Protein 5QU8 (pdb70)

B-factor: mean 19.2, std 14.74, range [6.61, 103.66]

Secondary structure (DSSP, 8-state):
-EEEE-SS-B--SSTTS--B-TT-EEEEPGGG--EEEEE-TTS-EEEEEGGG------

InterPro domains:
  IPR000980 SH2 domain [PF00017] (282-356)
  IPR000980 SH2 domain [PS50001] (282-376)
  IPR000980 SH2 domain [SM00252] (280-362)
  IPR001452 SH3 domain [PF00018] (8-53)
  IPR001452 SH3 domain [PF00018] (113-157)
  IPR001452 SH3 domain [PF00018] (196-244)
  IPR001452 SH3 domain [PR00452] (5-15)
  IPR001452 SH3 domain [PR00452] (123-138)
  IPR001452 SH3 domain [PR00452] (140-149)
  IPR001452 SH3 domain [PR00452] (151-163)
  IPR001452 SH3 domain [PS50002] (2-61)
  IPR001452 SH3 domain [PS50002] (106-165)
  IPR001452 SH3 domain [PS50002] (190-252)
  IPR001452 SH3 domain [SM00326] (5-60)
  IPR001452 SH3 domain [SM00326] (109-164)
  IPR001452 SH3 domain [SM00326] (193-251)
  IPR017304 Cytoplasmic protein NCK [PIRSF037874] (1-377)
  IPR035562 Nck1, SH3 domain 1 [cd11900] (3-61)
  IPR035564 Nck1, SH3 domain 2 [cd11901] (108-162)
  IPR035565 Nck1, SH3 domain 3 [cd11904] (193-249)

GO terms:
  GO:0005737 cytoplasm (C, IDA)
  GO:0050860 negative regulation of T cell receptor signaling pathway (P, IDA)
  GO:0140311 protein sequestering activity (F, IDA)
  GO:0034976 response to endoplasmic reticulum stress (P, IDA)
  GO:0036491 regulation of translation initiation in response to endoplasmic reticulum stress (P, IDA)
  GO:0036493 positive regulation of translation in response to endoplasmic reticulum stress (P, IDA)
  GO:0005783 endoplasmic reticulum (C, IDA)
  GO:0005840 ribosome (C, IDA)
  GO:0035591 signaling adaptor activity (F, IDA)
  GO:1903676 positive regulation of cap-dependent translational initiation (P, IDA)
  GO:1903679 positive regulation of cap-independent translational initiation (P, IDA)
  GO:0000164 protein phosphatase type 1 complex (C, IDA)
  GO:1903898 negative regulation of PERK-mediated unfolded protein response (P, IDA)
  GO:1902237 positive regulation of endoplasmic reticulum stress-induced intrinsic apoptotic signaling pathway (P, IDA)
  GO:0000122 negative regulation of transcription by RNA polymerase II (P, IDA)
  GO:0071074 eukaryotic initiation factor eIF2 binding (F, IPI)
  GO:0004860 protein kinase inhibitor activity (F, IDA)
  GO:0045944 positive regulation of transcription by RNA polymerase II (P, IDA)
  GO:0005515 protein binding (F, IPI)
  GO:0030971 receptor tyrosine kinase binding (F, IPI)

Structure (mmCIF, N/CA/C/O backbone):
data_5QU8
#
_entry.id   5QU8
#
_cell.length_a   40.100
_cell.length_b   55.170
_cell.length_c   27.000
_cell.angle_alpha   90.000
_cell.angle_beta   90.000
_cell.angle_gamma   90.000
#
_symmetry.space_group_name_H-M   'P 21 21 2'
#
loop_
_entity.id
_entity.type
_entity.pdbx_description
1 polymer 'Cytoplasmic protein NCK1'
2 non-polymer 'SODIUM ION'
3 water water
#
loop_
_atom_site.group_PDB
_atom_site.id
_atom_site.type_symbol
_atom_site.label_atom_id
_atom_site.label_alt_id
_atom_site.label_comp_id
_atom_site.label_asym_id
_atom_site.label_entity_id
_atom_site.label_seq_id
_atom_site.pdbx_PDB_ins_code
_atom_site.Cartn_x
_atom_site.Cartn_y
_atom_site.Cartn_z
_atom_site.occupancy
_atom_site.B_iso_or_equiv
_atom_site.auth_seq_id
_atom_site.auth_comp_id
_atom_site.auth_asym_id
_atom_site.auth_atom_id
_atom_site.pdbx_PDB_model_num
ATOM 1 N N . GLU A 1 30 ? 16.678 5.570 8.650 1.00 86.42 5 GLU A N 1
ATOM 2 C CA . GLU A 1 30 ? 17.373 6.471 7.657 1.00 70.31 5 GLU A CA 1
ATOM 3 C C . GLU A 1 30 ? 16.366 7.217 6.762 1.00 46.06 5 GLU A C 1
ATOM 4 O O . GLU A 1 30 ? 16.731 8.288 6.264 1.00 45.15 5 GLU A O 1
ATOM 10 N N . VAL A 1 31 ? 15.149 6.705 6.520 1.00 26.53 6 VAL A N 1
ATOM 11 C CA . VAL A 1 31 ? 14.251 7.312 5.485 1.00 20.48 6 VAL A CA 1
ATOM 12 C C . VAL A 1 31 ? 13.341 8.319 6.164 1.00 14.20 6 VAL A C 1
ATOM 13 O O . VAL A 1 31 ? 12.671 7.978 7.120 1.00 22.56 6 VAL A O 1
ATOM 17 N N . VAL A 1 32 ? 13.373 9.534 5.675 1.00 1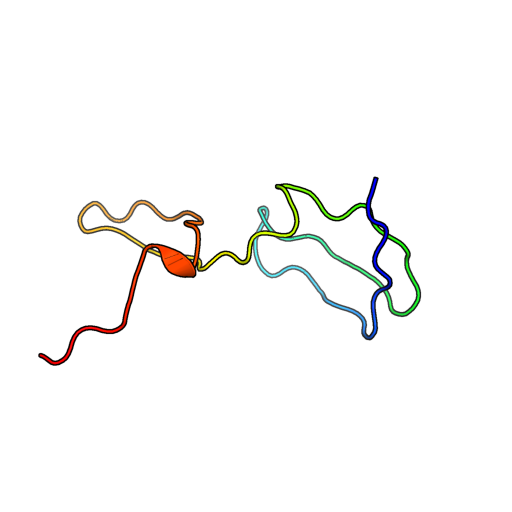4.18 7 VAL A N 1
ATOM 18 C CA . VAL A 1 32 ? 12.510 10.617 6.212 1.00 13.95 7 VAL A CA 1
ATOM 19 C C . VAL A 1 32 ? 11.309 10.812 5.273 1.00 11.85 7 VAL A C 1
ATOM 20 O O . VAL A 1 32 ? 11.442 10.905 4.031 1.00 14.20 7 VAL A O 1
ATOM 24 N N . VAL A 1 33 ? 10.158 10.962 5.885 1.00 9.48 8 VAL A N 1
ATOM 25 C CA . VAL A 1 33 ? 8.922 11.259 5.144 1.00 9.46 8 VAL A CA 1
ATOM 26 C C . VAL A 1 33 ? 8.416 12.617 5.639 1.00 7.43 8 VAL A C 1
ATOM 27 O O . VAL A 1 33 ? 8.731 13.050 6.772 1.00 8.83 8 VAL A O 1
ATOM 31 N N . VAL A 1 34 ? 7.527 13.173 4.849 1.00 7.52 9 VAL A N 1
ATOM 32 C CA A VAL A 1 34 ? 6.907 14.484 5.152 0.50 8.50 9 VAL A CA 1
ATOM 33 C CA B VAL A 1 34 ? 6.904 14.476 5.163 0.50 8.12 9 VAL A CA 1
ATOM 34 C C . VAL A 1 34 ? 5.392 14.289 5.112 1.00 8.22 9 VAL A C 1
ATOM 35 O O . VAL A 1 34 ? 4.863 13.671 4.176 1.00 9.65 9 VAL A O 1
ATOM 42 N N . ALA A 1 35 ? 4.711 14.832 6.111 1.00 8.20 10 ALA A N 1
ATOM 43 C CA . ALA A 1 35 ? 3.245 14.824 6.166 1.00 7.88 10 ALA A CA 1
ATOM 44 C C . ALA A 1 35 ? 2.712 15.716 5.051 1.00 8.24 10 ALA A C 1
ATOM 45 O O . ALA A 1 35 ? 3.005 16.930 5.041 1.00 9.58 10 ALA A O 1
ATOM 47 N N . LYS A 1 36 ? 1.815 15.153 4.263 1.00 9.28 11 LYS A N 1
ATOM 48 C CA . LYS A 1 36 ? 1.118 15.888 3.186 1.00 10.64 11 LYS A CA 1
ATOM 49 C C . LYS A 1 36 ? -0.080 16.634 3.780 1.00 9.88 11 LYS A C 1
ATOM 50 O O . LYS A 1 36 ? -0.510 17.642 3.219 1.00 12.28 11 LYS A O 1
ATOM 56 N N . PHE A 1 37 ? -0.636 16.093 4.863 1.00 9.11 12 PHE A N 1
ATOM 57 C CA . PHE A 1 37 ? -1.857 16.608 5.523 1.00 9.72 12 PHE A CA 1
ATOM 58 C C . PHE A 1 37 ? -1.751 16.381 7.007 1.00 8.76 12 PHE A C 1
ATOM 59 O O . PHE A 1 37 ? -1.039 15.471 7.428 1.00 9.03 12 PHE A O 1
ATOM 67 N N . ASP A 1 38 ? -2.524 17.145 7.787 1.00 8.36 13 ASP A N 1
ATOM 68 C CA . ASP A 1 38 ? -2.672 16.826 9.203 1.00 7.35 13 ASP A CA 1
ATOM 69 C C . ASP A 1 38 ? -3.325 15.444 9.383 1.00 6.61 13 ASP A C 1
ATOM 70 O O . ASP A 1 38 ? -4.130 15.006 8.501 1.00 9.03 13 ASP A O 1
ATOM 75 N N . TYR A 1 39 ? -3.072 14.801 10.497 1.00 6.82 14 TYR A N 1
ATOM 76 C CA . TYR A 1 39 ? -3.809 13.578 10.878 1.00 7.30 14 TYR A CA 1
ATOM 77 C C . TYR A 1 39 ? -3.950 13.599 12.377 1.00 9.49 14 TYR A C 1
ATOM 78 O O . TYR 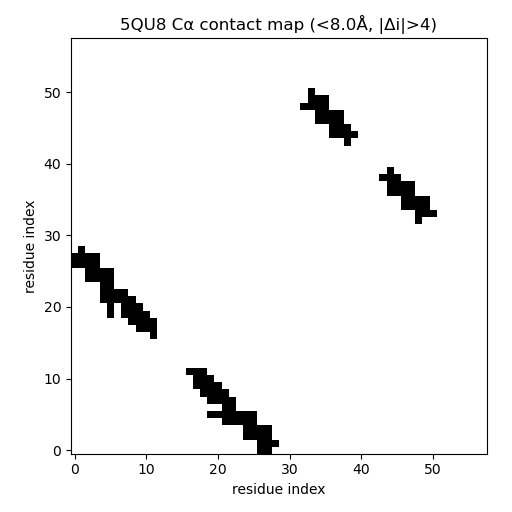A 1 39 ? -2.968 13.624 13.130 1.00 9.64 14 TYR A O 1
ATOM 87 N N . VAL A 1 40 ? -5.218 13.546 12.827 1.00 9.76 15 VAL A N 1
ATOM 88 C CA . VAL A 1 40 ? -5.524 13.362 14.274 1.00 9.03 15 VAL A CA 1
ATOM 89 C C . VAL A 1 40 ? -5.678 11.872 14.541 1.00 8.14 15 VAL A C 1
ATOM 90 O O . VAL A 1 40 ? -6.525 11.183 13.930 1.00 7.65 15 VAL A O 1
ATOM 94 N N . ALA A 1 41 ? -4.846 11.373 15.458 1.00 7.93 16 ALA A N 1
ATOM 95 C CA . ALA A 1 41 ? -4.832 9.962 15.850 1.00 8.71 16 ALA A CA 1
ATOM 96 C C . ALA A 1 41 ? -6.206 9.589 16.437 1.00 8.75 16 ALA A C 1
ATOM 97 O O . ALA A 1 41 ? -6.769 10.325 17.270 1.00 8.57 16 ALA A O 1
ATOM 99 N N . GLN A 1 42 ? -6.637 8.399 16.056 1.00 8.89 17 GLN A N 1
ATOM 100 C CA . GLN A 1 42 ? -7.959 7.879 16.522 1.00 9.49 17 GLN A CA 1
ATOM 101 C C . GLN A 1 42 ? -7.819 6.884 17.656 1.00 9.82 17 GLN A C 1
ATOM 102 O O . GLN A 1 42 ? -8.831 6.508 18.237 1.00 11.53 17 GLN A O 1
ATOM 108 N N . GLN A 1 43 ? -6.615 6.380 17.893 1.00 11.77 18 GLN A N 1
ATOM 109 C CA A GLN A 1 43 ? -6.317 5.304 18.859 0.50 12.78 18 GLN A CA 1
ATOM 110 C CA B GLN A 1 43 ? -6.353 5.369 18.935 0.50 12.94 18 GLN A CA 1
ATOM 111 C C . GLN A 1 43 ? -4.916 5.596 19.414 1.00 11.91 18 GLN A C 1
ATOM 112 O O . GLN A 1 43 ? -4.146 6.251 18.723 1.00 11.04 18 GLN A O 1
ATOM 123 N N . GLU A 1 44 ? -4.595 5.031 20.559 1.00 13.58 19 GLU A N 1
ATOM 124 C CA A GLU A 1 44 ? -3.290 5.304 21.194 0.50 13.91 19 GLU A CA 1
ATOM 125 C CA B GLU A 1 44 ? -3.290 5.247 21.226 0.50 14.20 19 GLU A CA 1
ATOM 126 C C . GLU A 1 44 ? -2.118 4.769 20.350 1.00 11.73 19 GLU A C 1
ATOM 127 O O . GLU A 1 44 ? -1.025 5.286 20.530 1.00 14.61 19 GLU A O 1
ATOM 138 N N . GLN A 1 45 ? -2.331 3.812 19.448 1.00 10.56 20 GLN A N 1
ATOM 139 C CA A GLN A 1 45 ? -1.222 3.255 18.644 0.50 9.71 20 GLN A CA 1
ATOM 140 C CA B GLN A 1 45 ? -1.238 3.240 18.634 0.50 9.75 20 GLN A CA 1
ATOM 141 C C . GLN A 1 45 ? -0.926 4.179 17.468 1.00 8.56 20 GLN A C 1
ATOM 142 O O . GLN A 1 45 ? 0.090 3.957 16.772 1.00 9.51 20 GLN A O 1
ATOM 153 N N . GLU A 1 46 ? -1.790 5.137 17.196 1.00 8.53 21 GLU A N 1
ATOM 1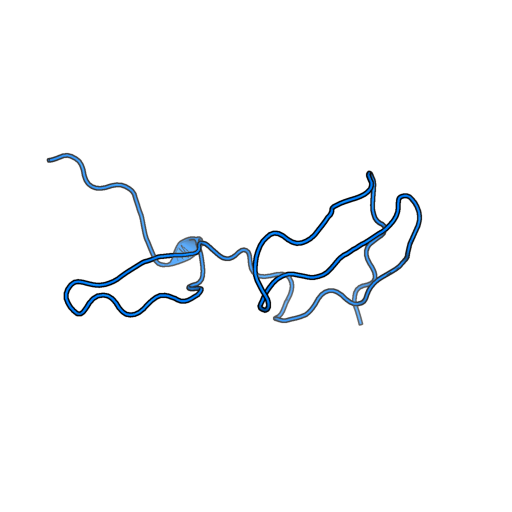54 C CA . GLU A 1 46 ? -1.615 6.064 16.076 1.00 8.56 21 GLU A CA 1
ATOM 155 C C . GLU A 1 46 ? -0.874 7.321 16.553 1.00 7.89 21 GLU A C 1
ATOM 156 O O . GLU A 1 46 ? -0.715 7.560 17.767 1.00 10.85 21 GLU A O 1
ATOM 162 N N . LEU A 1 47 ? -0.386 8.084 15.615 1.00 7.44 22 LEU A N 1
ATOM 163 C CA . LEU A 1 47 ? 0.351 9.321 15.922 1.00 7.82 22 LEU A CA 1
ATOM 164 C C . LEU A 1 47 ? -0.364 10.517 15.294 1.00 7.73 22 LEU A C 1
ATOM 165 O O . LEU A 1 47 ? -0.712 10.499 14.128 1.00 8.16 22 LEU A O 1
ATOM 170 N N . ASP A 1 48 ? -0.509 11.586 16.063 1.00 8.03 23 ASP A N 1
ATOM 171 C CA . ASP A 1 48 ? -0.943 12.917 15.556 1.00 9.46 23 ASP A CA 1
ATOM 172 C C . ASP A 1 48 ? 0.195 13.526 14.745 1.00 12.60 23 ASP A C 1
ATOM 173 O O . ASP A 1 48 ? 1.345 13.550 15.254 1.00 13.01 23 ASP A O 1
ATOM 178 N N . ILE A 1 49 ? -0.068 13.971 13.544 1.00 12.97 24 ILE A N 1
ATOM 179 C CA . ILE A 1 49 ? 0.946 14.643 12.705 1.00 7.84 24 ILE A CA 1
ATOM 180 C C . ILE A 1 49 ? 0.333 15.897 12.098 1.00 7.46 24 ILE A C 1
ATOM 181 O O . ILE A 1 49 ? -0.906 16.010 11.953 1.00 8.44 24 ILE A O 1
ATOM 186 N N . LYS A 1 50 ? 1.185 16.853 11.797 1.00 8.23 25 LYS A N 1
ATOM 187 C CA . LYS A 1 50 ? 0.797 18.092 11.117 1.00 8.07 25 LYS A CA 1
ATOM 188 C C . LYS A 1 50 ? 1.376 18.175 9.714 1.00 7.28 25 LYS A C 1
ATOM 189 O O . LYS A 1 50 ? 2.541 17.741 9.496 1.00 9.23 25 LYS A O 1
ATOM 195 N N . LYS A 1 51 ? 0.649 18.749 8.779 1.00 7.76 26 LYS A N 1
ATOM 196 C CA . LYS A 1 51 ? 1.134 19.045 7.423 1.00 8.65 26 LYS A CA 1
ATOM 197 C C . LYS A 1 51 ? 2.565 19.617 7.526 1.00 8.87 26 LYS A C 1
ATOM 198 O O . LYS A 1 51 ? 2.796 20.543 8.324 1.00 9.73 26 LYS A O 1
ATOM 204 N N . ASN A 1 52 ? 3.450 19.095 6.691 1.00 8.43 27 ASN A N 1
ATOM 205 C CA . ASN A 1 52 ? 4.847 19.555 6.534 1.00 9.97 27 ASN A CA 1
ATOM 206 C C . ASN A 1 52 ? 5.741 19.049 7.647 1.00 8.82 27 ASN A C 1
ATOM 207 O O . ASN A 1 52 ? 6.972 19.252 7.549 1.00 9.99 27 ASN A O 1
ATOM 212 N N . GLU A 1 53 ? 5.224 18.359 8.651 1.00 8.44 28 GLU A N 1
ATOM 213 C CA . GLU A 1 53 ? 6.102 17.708 9.677 1.00 7.54 28 GLU A CA 1
ATOM 214 C C . GLU A 1 53 ? 6.949 16.624 9.012 1.00 7.87 28 GLU A C 1
ATOM 215 O O . GLU A 1 53 ? 6.464 15.922 8.119 1.00 7.56 28 GLU A O 1
ATOM 221 N N . ARG A 1 54 ? 8.205 16.492 9.465 1.00 8.68 29 ARG A N 1
ATOM 222 C CA . ARG A 1 54 ? 9.098 15.443 8.959 1.00 9.12 29 ARG A CA 1
ATOM 223 C C . ARG A 1 54 ? 9.177 14.336 9.978 1.00 14.21 29 ARG A C 1
ATOM 224 O O . ARG A 1 54 ? 9.252 14.648 11.183 1.00 9.02 29 ARG A O 1
ATOM 232 N N . LEU A 1 55 ? 9.186 13.110 9.544 1.00 14.96 30 LEU A N 1
ATOM 233 C CA . LEU A 1 55 ? 9.141 11.949 10.435 1.00 13.44 30 LEU A CA 1
ATOM 234 C C . LEU A 1 55 ? 10.125 10.895 9.914 1.00 10.37 30 LEU A C 1
ATOM 235 O O . LEU A 1 55 ? 10.353 10.834 8.721 1.00 10.72 30 LEU A O 1
ATOM 240 N N . TRP A 1 56 ? 10.643 10.077 10.818 1.00 10.16 31 TRP A N 1
ATOM 241 C CA . TRP A 1 56 ? 11.3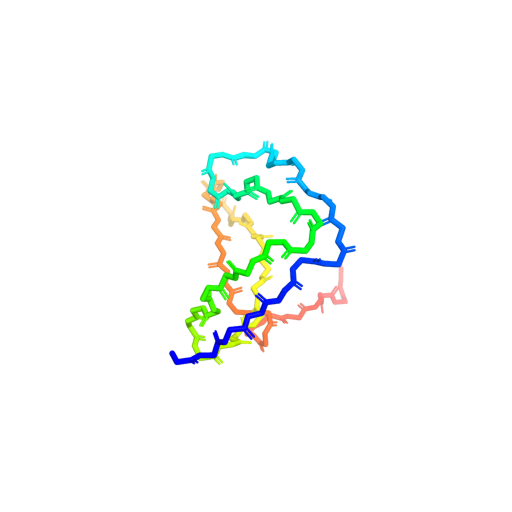62 8.834 10.439 1.00 11.93 31 TRP A CA 1
ATOM 242 C C . TRP A 1 56 ? 10.328 7.784 9.987 1.00 9.43 31 TRP A C 1
ATOM 243 O O . TRP A 1 56 ? 9.396 7.568 10.760 1.00 9.91 31 TRP A O 1
ATOM 254 N N . LEU A 1 57 ? 10.563 7.153 8.862 1.00 9.49 32 LEU A N 1
ATOM 255 C CA . LEU A 1 57 ? 9.775 5.980 8.454 1.00 10.02 32 LEU A CA 1
ATOM 256 C C . LEU A 1 57 ? 10.448 4.729 8.982 1.00 11.57 32 LEU A C 1
ATOM 257 O O . LEU A 1 57 ? 11.594 4.479 8.628 1.00 14.59 32 LEU A O 1
ATOM 262 N N . LEU A 1 58 ? 9.757 3.983 9.817 1.00 12.28 33 LEU A N 1
ATOM 263 C CA . LEU A 1 58 ? 10.266 2.761 10.444 1.00 12.60 33 LEU A CA 1
ATOM 264 C C . LEU A 1 58 ? 9.869 1.507 9.645 1.00 15.47 33 LEU A C 1
ATOM 265 O O . LEU A 1 58 ? 9.054 1.497 8.752 1.00 16.91 33 LEU A O 1
ATOM 270 N N . ASP A 1 59 ? 10.470 0.410 10.061 1.00 22.29 34 ASP A N 1
ATOM 271 C CA . ASP A 1 59 ? 10.096 -0.971 9.641 1.00 25.83 34 ASP A CA 1
ATOM 272 C C . ASP A 1 59 ? 10.341 -1.139 8.138 1.00 27.30 34 ASP A C 1
ATOM 273 O O . ASP A 1 59 ? 9.519 -1.762 7.470 1.00 30.33 34 ASP A O 1
ATOM 278 N N . ASP A 1 60 ? 11.486 -0.651 7.643 1.00 30.79 35 ASP A N 1
ATOM 279 C CA . ASP A 1 60 ? 11.897 -0.886 6.230 1.00 37.71 35 ASP A CA 1
ATOM 280 C C . ASP A 1 60 ? 10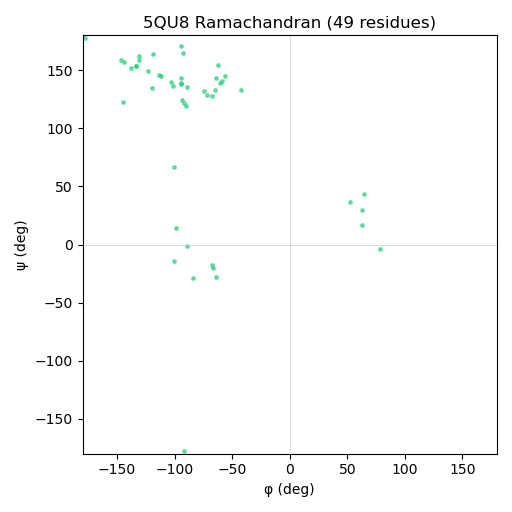.741 -0.461 5.328 1.00 27.36 35 ASP A C 1
ATOM 281 O O . ASP A 1 60 ? 10.493 -1.102 4.300 1.00 28.53 35 ASP A O 1
ATOM 286 N N . SER A 1 61 ? 10.054 0.612 5.728 1.00 22.92 36 SER A N 1
ATOM 287 C CA . SER A 1 61 ? 9.013 1.239 4.867 1.00 29.35 36 SER A CA 1
ATOM 288 C C . SER A 1 61 ? 7.815 0.292 4.553 1.00 31.20 36 SER A C 1
ATOM 289 O O . SER A 1 61 ? 7.014 0.600 3.614 1.00 33.76 36 SER A O 1
ATOM 292 N N . LYS A 1 62 ? 7.660 -0.792 5.329 1.00 25.91 37 LYS A N 1
ATOM 293 C CA . LYS A 1 62 ? 6.561 -1.785 5.243 1.00 21.70 37 LYS A CA 1
ATOM 294 C C . LYS A 1 62 ? 5.214 -1.075 5.373 1.00 16.74 37 LYS A C 1
ATOM 295 O O . LYS A 1 62 ? 5.118 -0.151 6.176 1.00 18.25 37 LYS A O 1
ATOM 301 N N . SER A 1 63 ? 4.196 -1.547 4.676 1.00 12.21 38 SER A N 1
ATOM 302 C CA . SER A 1 63 ? 2.797 -1.134 4.863 1.00 11.64 38 SER A CA 1
ATOM 303 C C . SER A 1 63 ? 2.108 -2.109 5.807 1.00 9.04 38 SER A C 1
ATOM 304 O O . SER A 1 63 ? 2.362 -3.337 5.727 1.00 10.92 38 SER A O 1
ATOM 307 N N . TRP A 1 64 ? 1.231 -1.580 6.646 1.00 7.07 39 TRP A N 1
ATOM 308 C CA . TRP A 1 64 ? 0.551 -2.381 7.664 1.00 6.61 39 TRP A CA 1
ATOM 309 C C . TRP A 1 64 ? -0.978 -2.263 7.488 1.00 6.77 39 TRP A C 1
ATOM 310 O O . TRP A 1 64 ? -1.476 -1.189 7.138 1.00 7.29 39 TRP A O 1
ATOM 321 N N . TRP A 1 65 ? -1.666 -3.331 7.845 1.00 7.04 40 TRP A N 1
ATOM 322 C CA . TRP A 1 65 ? -3.130 -3.350 8.032 1.00 7.74 40 TRP A CA 1
ATOM 323 C C . TRP A 1 65 ? -3.388 -3.597 9.507 1.00 7.88 40 TRP A C 1
ATOM 324 O O . TRP A 1 65 ? -2.712 -4.401 10.139 1.00 8.25 40 TRP A O 1
ATOM 335 N N . ARG A 1 66 ? -4.470 -2.989 10.017 1.00 7.91 41 ARG A N 1
ATOM 336 C CA A ARG A 1 66 ? -4.935 -3.272 11.392 0.50 8.55 41 ARG A CA 1
ATOM 337 C CA B ARG A 1 66 ? -4.929 -3.276 11.389 0.50 8.64 41 ARG A CA 1
ATOM 338 C C . ARG A 1 66 ? -6.016 -4.349 11.274 1.00 8.19 41 ARG A C 1
ATOM 339 O O . ARG A 1 66 ? -6.960 -4.155 10.523 1.00 9.03 41 ARG A O 1
ATOM 354 N N . VAL A 1 67 ? -5.848 -5.431 12.021 1.00 8.31 42 VAL A N 1
ATOM 355 C CA . VAL A 1 67 ? -6.738 -6.604 11.967 1.00 8.08 42 VAL A CA 1
ATOM 356 C C . VAL A 1 67 ? -7.148 -6.982 13.381 1.00 8.45 42 VAL A C 1
ATOM 357 O O . VAL A 1 67 ? -6.494 -6.666 14.369 1.00 10.46 42 VAL A O 1
ATOM 361 N N . ARG A 1 68 ? -8.215 -7.754 13.423 1.00 9.75 43 ARG A N 1
ATOM 362 C CA A ARG A 1 68 ? -8.709 -8.361 14.673 0.50 11.84 43 ARG A CA 1
ATOM 363 C CA B ARG A 1 68 ? -8.756 -8.350 14.671 0.50 12.11 43 ARG A CA 1
ATOM 364 C C . ARG A 1 68 ? -8.898 -9.865 14.466 1.00 13.97 43 ARG A C 1
ATOM 365 O O . ARG A 1 68 ? -9.485 -10.281 13.457 1.00 9.81 43 ARG A O 1
ATOM 380 N N . ASN A 1 69 ? -8.403 -10.651 15.408 1.00 15.72 44 ASN A N 1
ATOM 381 C CA . ASN A 1 69 ? -8.455 -12.102 15.249 1.00 14.63 44 ASN A CA 1
ATOM 382 C C . ASN A 1 69 ? -9.737 -12.656 15.876 1.00 15.39 44 ASN A C 1
ATOM 383 O O . ASN A 1 69 ? -10.571 -11.932 16.497 1.00 9.96 44 ASN A O 1
ATOM 388 N N . SER A 1 70 ? -9.810 -13.955 15.811 1.00 13.48 45 SER A N 1
ATOM 389 C CA . SER A 1 70 ? -10.981 -14.700 16.345 1.00 11.73 45 SER A CA 1
ATOM 390 C C . SER A 1 70 ? -11.090 -14.630 17.885 1.00 9.72 45 SER A C 1
ATOM 391 O O . SER A 1 70 ? -12.134 -14.976 18.417 1.00 12.42 45 SER A O 1
ATOM 394 N N . MET A 1 71 ? -10.013 -14.259 18.572 1.00 9.38 46 MET A N 1
ATOM 395 C CA . MET A 1 71 ? -9.983 -14.055 20.017 1.00 10.50 46 MET A CA 1
ATOM 396 C C . MET A 1 71 ? -10.110 -12.564 20.344 1.00 9.65 46 MET A C 1
ATOM 397 O O . MET A 1 71 ? -9.939 -12.197 21.498 1.00 10.98 46 MET A O 1
ATOM 402 N N . ASN A 1 72 ? -10.500 -11.732 19.391 1.00 9.57 47 ASN A N 1
ATOM 403 C CA . ASN A 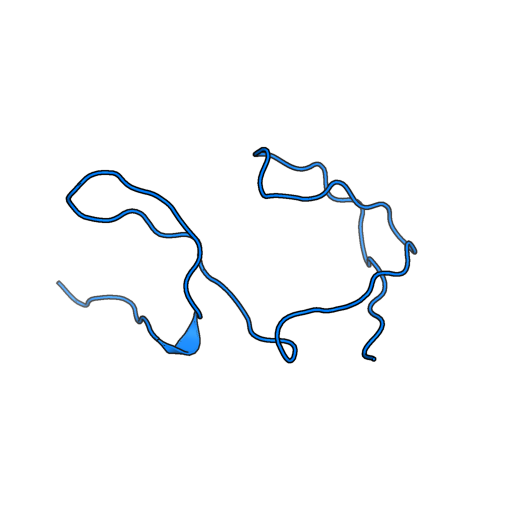1 72 ? -10.790 -10.310 19.622 1.00 9.22 47 ASN A CA 1
ATOM 404 C C . ASN A 1 72 ? -9.553 -9.570 20.099 1.00 9.40 47 ASN A C 1
ATOM 405 O O . ASN A 1 72 ? -9.687 -8.512 20.683 1.00 12.49 47 ASN A O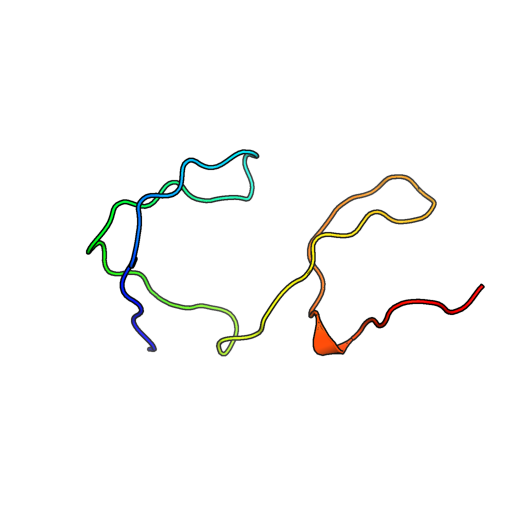 1
ATOM 410 N N . LYS A 1 73 ? -8.367 -10.022 19.691 1.00 10.03 48 LYS A N 1
ATOM 411 C CA . LYS A 1 73 ? -7.129 -9.240 19.874 1.00 10.31 48 LYS A CA 1
ATOM 412 C C . LYS A 1 73 ? -6.911 -8.473 18.576 1.00 9.86 48 LYS A C 1
ATOM 413 O O . LYS A 1 73 ? -7.072 -9.038 17.501 1.00 10.39 48 LYS A O 1
ATOM 419 N N . THR A 1 74 ? -6.520 -7.217 18.705 1.00 11.59 49 THR A N 1
ATOM 420 C CA A THR A 1 74 ? -6.257 -6.297 17.578 0.50 12.07 49 THR A CA 1
ATOM 421 C CA B THR A 1 74 ? -6.246 -6.365 17.532 0.50 12.91 49 THR A CA 1
ATOM 422 C C . THR A 1 74 ? -4.763 -5.966 17.488 1.00 11.48 49 THR A C 1
ATOM 423 O O . THR A 1 74 ? -4.065 -5.944 18.528 1.00 14.33 49 THR A O 1
ATOM 430 N N . GLY A 1 75 ? -4.298 -5.819 16.262 1.00 9.50 50 GLY A N 1
ATOM 431 C CA . GLY A 1 75 ? -2.944 -5.344 16.016 1.00 8.91 50 GLY A CA 1
ATOM 432 C C . GLY A 1 75 ? -2.670 -5.204 14.561 1.00 7.61 50 GLY A C 1
ATOM 433 O O . GLY A 1 75 ? -3.485 -5.504 13.702 1.00 9.93 50 GLY A O 1
ATOM 434 N N . PHE A 1 76 ? -1.479 -4.730 14.307 1.00 7.44 51 PHE A N 1
ATOM 435 C CA . PHE A 1 76 ? -1.010 -4.467 12.944 1.00 6.83 51 PHE A CA 1
ATOM 436 C C . PHE A 1 76 ? -0.222 -5.673 12.414 1.00 6.80 51 PHE A C 1
ATOM 437 O O . PHE A 1 76 ? 0.576 -6.262 13.141 1.00 8.08 51 PHE A O 1
ATOM 445 N N . VAL A 1 77 ? -0.469 -5.991 11.145 1.00 6.76 52 VAL A N 1
ATOM 446 C CA . VAL A 1 77 ? 0.297 -7.024 10.411 1.00 7.17 52 VAL A CA 1
ATOM 447 C C . VAL A 1 77 ? 0.721 -6.423 9.089 1.00 6.79 52 VAL A C 1
ATOM 448 O O . VAL A 1 77 ? 0.094 -5.501 8.567 1.00 7.26 52 VAL A O 1
ATOM 452 N N . PRO A 1 78 ? 1.767 -6.963 8.436 1.00 7.40 53 PRO A N 1
ATOM 453 C CA . PRO A 1 78 ? 2.164 -6.446 7.127 1.00 7.77 53 PRO A CA 1
ATOM 454 C C . PRO A 1 78 ? 1.057 -6.708 6.134 1.00 7.27 53 PRO A C 1
ATOM 455 O O . PRO A 1 78 ? 0.559 -7.804 6.071 1.00 7.85 53 PRO A O 1
ATOM 459 N N . SER A 1 79 ? 0.722 -5.675 5.366 1.00 8.67 54 SER A N 1
ATOM 460 C CA . SER A 1 79 ? -0.417 -5.797 4.413 1.00 10.46 54 SER A CA 1
ATOM 461 C C . SER A 1 79 ? -0.111 -6.850 3.336 1.00 9.44 54 SER A C 1
ATOM 462 O O . SER A 1 79 ? -1.012 -7.522 2.868 1.00 12.59 54 SER A O 1
ATOM 465 N N . ASN A 1 80 ? 1.171 -7.077 3.014 1.00 9.56 55 ASN A N 1
ATOM 466 C CA . ASN A 1 80 ? 1.551 -8.111 2.031 1.00 11.30 55 ASN A CA 1
ATOM 467 C C . ASN A 1 80 ? 1.238 -9.509 2.541 1.00 8.90 55 ASN A C 1
ATOM 468 O O . ASN A 1 80 ? 1.291 -10.431 1.717 1.00 12.33 55 ASN A O 1
ATOM 473 N N . TYR A 1 81 ? 1.079 -9.712 3.869 1.00 7.62 56 TYR A N 1
ATOM 474 C CA . TYR A 1 81 ? 0.907 -11.081 4.386 1.00 8.19 56 TYR A CA 1
ATOM 475 C C . TYR A 1 81 ? -0.567 -11.506 4.431 1.00 8.90 56 TYR A C 1
ATOM 476 O O . TYR A 1 81 ? -0.792 -12.652 4.805 1.00 11.71 56 TYR A O 1
ATOM 485 N N . VAL A 1 82 ? -1.492 -10.646 4.044 1.00 9.09 57 VAL A N 1
ATOM 486 C CA . VAL A 1 82 ? -2.929 -10.982 4.143 1.00 10.61 57 VAL A CA 1
ATOM 487 C C . VAL A 1 82 ? -3.596 -10.594 2.815 1.00 12.24 57 VAL A C 1
ATOM 488 O O . VAL A 1 82 ? -3.118 -9.674 2.104 1.00 14.75 57 VAL A O 1
ATOM 492 N N . GLU A 1 83 ? -4.693 -11.260 2.474 1.00 13.56 58 GLU A N 1
ATOM 493 C CA . GLU A 1 83 ? -5.483 -10.823 1.325 1.00 15.72 58 GLU A CA 1
ATOM 494 C C . GLU A 1 83 ? -6.962 -11.028 1.586 1.00 15.59 58 GLU A C 1
ATOM 495 O O . GLU A 1 83 ? -7.340 -11.870 2.394 1.00 13.12 58 GLU A O 1
ATO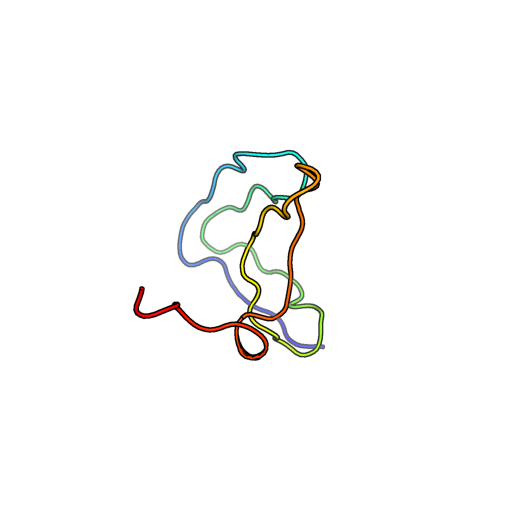M 501 N N . ARG A 1 84 ? -7.776 -10.276 0.874 1.00 18.16 59 ARG A N 1
ATOM 502 C CA . ARG A 1 84 ? -9.247 -10.420 1.012 1.00 20.49 59 ARG A CA 1
ATOM 503 C C . ARG A 1 84 ? -9.655 -11.851 0.680 1.00 19.55 59 ARG A C 1
ATOM 504 O O . ARG A 1 84 ? -9.161 -12.412 -0.265 1.00 23.73 59 ARG A O 1
ATOM 512 N N . LYS A 1 85 ? -10.611 -12.343 1.451 1.00 20.66 60 LYS A N 1
ATOM 513 C CA . LYS A 1 85 ? -11.225 -13.685 1.307 1.00 22.78 60 LYS A CA 1
ATOM 514 C C . LYS A 1 85 ? -12.406 -13.563 0.351 1.00 21.25 60 LYS A C 1
ATOM 515 O O . LYS A 1 85 ? -13.268 -12.679 0.571 1.00 21.68 60 LYS A O 1
ATOM 521 N N . ASN A 1 86 ? -12.528 -14.503 -0.596 1.00 20.63 61 ASN A N 1
ATOM 522 C CA . ASN A 1 86 ? -13.743 -14.604 -1.465 1.00 20.01 61 ASN A CA 1
ATOM 523 C C . ASN A 1 86 ? -14.653 -15.714 -0.952 1.00 22.85 61 ASN A C 1
ATOM 524 O O . ASN A 1 86 ? -14.949 -16.651 -1.714 1.00 23.49 61 ASN A O 1
ATOM 529 N N . SER A 1 87 ? -15.209 -15.502 0.228 1.00 22.99 62 SER A N 1
ATOM 530 C CA . SER A 1 87 ? -16.399 -16.234 0.726 1.00 26.11 62 SER A CA 1
ATOM 531 C C . SER A 1 87 ? -17.108 -15.360 1.774 1.00 28.19 62 SER A C 1
ATOM 532 O O . SER A 1 87 ? -18.096 -15.841 2.292 1.00 42.94 62 SER A O 1
#

Nearest PDB structures (foldseek):
  5qu6-assembly9_Q  TM=9.971E-01  e=2.401E-09  Homo sapiens
  5qu7-assembly1_A  TM=9.801E-01  e=3.311E-09  Homo sapiens
  5qu6-assembly9_R  TM=9.719E-01  e=5.902E-09  Homo sapiens
  5qu5-assembly1_A  TM=9.651E-01  e=5.191E-09  Homo sapiens
  1aoj-assembly1_A  TM=8.945E-01  e=1.084E-05  Mus musculus

Solvent-accessible surface area: 5996 Å² total; per-residue (Å²): 202,79,84,54,85,7,147,143,82,101,105,27,114,100,164,118,38,120,94,37,136,119,99,68,190,40,182,66,123,81,150,60,87,76,98,117,95,57,168,67,112,153,114,150,72,31,90,44,21,19,148,174,60,157,217,162,157,132

Foldseek 3Di:
DDKDFACAFDDDPDPVDDTDHHGDIDDQDDVNFDWDWDADPVRDIDIDGPVVDDDDDD

Radius of gyration: 14.28 Å; Cα contacts (8 Å, |Δi|>4): 73; chains: 1; bounding box: 34×36×23 Å

Organism: Homo sapiens (NCBI:txid9606)

Sequence (58 aa):
EVVVVVAKFDYVAQQQEEQQELDIKKNERLWLLDDSKSWWRRVRRNSMNKTTGFVPSNYVERKNS